Protein AF-A7T421-F1 (afdb_monomer_lite)

Secondary structure (DSSP, 8-state):
-----PPPPSSSS-PBP-EETTEE-STT-EETTEE--S--B---TT-EEE-SS-EEEEE---S-SS-TT--EEEEE-SS-EEEEESEEE-SPTT-EE-TT-EEEEEPP--------TT----------PPPTT-HHHHHHHHHT--GGG---EEEEEETTEEEEEE-

pLDDT: mean 77.4, std 20.81, range [38.31, 98.62]

Radius of gyration: 23.98 Å; chains: 1; bounding box: 44×30×74 Å

Sequence (167 aa):
MGTKKAFAKITANQNLRTCDSHGCGSFGASRGNRKHNGIDIITVPGEKIMSPISGTVTRYPYPYGNDLSYTGIEIVNSEYKIKMFYLKPIAPMGSTVFAGKYIATIRPVINEIEIPANNKLLFKNLPVELPSGEILGSIMELTSFDINKLSIEAFIDVAGSEYSIKG

InterPro domains:
  IPR008663 Leukocyte cell-derived chemotaxin 2 [PTHR11329] (3-110)
  IPR011055 Duplicated hybrid motif [G3DSA:2.70.70.10] (2-125)
  IPR011055 Duplicated hybrid motif [SSF51261] (25-65)

Organism: Nematostella vectensis (NCBI:txid45351)

Structure (mmCIF, N/CA/C/O backbone):
data_AF-A7T421-F1
#
_entry.id   AF-A7T421-F1
#
loop_
_atom_site.group_PDB
_atom_site.id
_atom_site.type_symbol
_atom_site.label_atom_id
_atom_site.label_alt_id
_atom_site.label_comp_id
_atom_site.label_asym_id
_atom_site.label_entity_id
_atom_site.label_seq_id
_atom_site.pdbx_PDB_ins_code
_atom_site.Cartn_x
_atom_site.Cartn_y
_atom_site.Cartn_z
_atom_site.occupancy
_atom_site.B_iso_or_equiv
_atom_site.auth_seq_id
_atom_site.auth_comp_id
_atom_site.auth_asym_id
_atom_site.auth_atom_id
_atom_site.pdbx_PDB_model_num
ATOM 1 N N . MET A 1 1 ? -17.672 -16.361 24.381 1.00 40.56 1 MET A N 1
ATOM 2 C CA . MET A 1 1 ? -16.875 -15.187 23.960 1.00 40.56 1 MET A CA 1
ATOM 3 C C . MET A 1 1 ? -16.314 -15.461 22.574 1.00 40.56 1 MET A C 1
ATOM 5 O O . MET A 1 1 ? -15.331 -16.175 22.457 1.00 40.56 1 MET A O 1
ATOM 9 N N . GLY A 1 2 ? -16.990 -15.007 21.518 1.00 41.44 2 GLY A N 1
ATOM 10 C CA . GLY A 1 2 ? -16.509 -15.217 20.151 1.00 41.44 2 GLY A CA 1
ATOM 11 C C . GLY A 1 2 ? -15.394 -14.227 19.831 1.00 41.44 2 GLY A C 1
ATOM 12 O O . GLY A 1 2 ? -15.615 -13.022 19.915 1.00 41.44 2 GLY A O 1
ATOM 13 N N . THR A 1 3 ? -14.216 -14.713 19.454 1.00 46.47 3 THR A N 1
ATOM 14 C CA . THR A 1 3 ? -13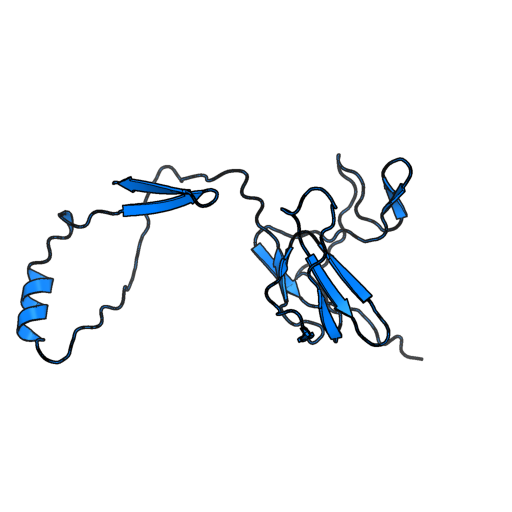.106 -13.906 18.927 1.00 46.47 3 THR A CA 1
ATOM 15 C C . THR A 1 3 ? -13.449 -13.388 17.524 1.00 46.47 3 THR A C 1
ATOM 17 O O . THR A 1 3 ? -12.863 -13.771 16.516 1.00 46.47 3 THR A O 1
ATOM 20 N N . LYS A 1 4 ? -14.450 -12.507 17.420 1.00 53.41 4 LYS A N 1
ATOM 21 C CA . LYS A 1 4 ? -14.783 -11.812 16.171 1.00 53.41 4 LYS A CA 1
ATOM 22 C C . LYS A 1 4 ? -13.841 -10.629 15.991 1.00 53.41 4 LYS A C 1
ATOM 24 O O . LYS A 1 4 ? -14.190 -9.519 16.374 1.00 53.41 4 LYS A O 1
ATOM 29 N N . LYS A 1 5 ? -12.676 -10.879 15.394 1.00 56.03 5 LYS A N 1
ATOM 30 C CA . LYS A 1 5 ? -11.969 -9.929 14.515 1.00 56.03 5 LYS A CA 1
ATOM 31 C C . LYS A 1 5 ? -10.785 -10.623 13.849 1.00 56.03 5 LYS A C 1
ATOM 33 O O . LYS A 1 5 ? -9.630 -10.418 14.199 1.00 56.03 5 LYS A O 1
ATOM 38 N N . ALA A 1 6 ? -11.091 -11.462 12.865 1.00 70.25 6 ALA A N 1
ATOM 39 C CA . ALA A 1 6 ? -10.121 -11.695 11.808 1.00 70.25 6 ALA A CA 1
ATOM 40 C C . ALA A 1 6 ? -10.045 -10.400 10.984 1.00 70.25 6 ALA A C 1
ATOM 42 O O . ALA A 1 6 ? -11.080 -9.890 10.548 1.00 70.25 6 ALA A O 1
ATOM 43 N N . PHE A 1 7 ? -8.845 -9.844 10.808 1.00 88.56 7 PHE A N 1
ATOM 44 C CA . PHE A 1 7 ? -8.617 -8.858 9.754 1.00 88.56 7 PHE A CA 1
ATOM 45 C C . PHE A 1 7 ? -9.008 -9.484 8.414 1.00 88.56 7 PHE A C 1
ATOM 47 O O . PHE A 1 7 ? -8.778 -10.678 8.195 1.00 88.56 7 PHE A O 1
ATOM 54 N N . ALA A 1 8 ? -9.599 -8.699 7.515 1.00 92.38 8 ALA A N 1
ATOM 55 C CA . ALA A 1 8 ? -9.797 -9.175 6.155 1.00 92.38 8 ALA A CA 1
ATOM 56 C C . ALA A 1 8 ? -8.436 -9.476 5.513 1.00 92.38 8 ALA A C 1
ATOM 58 O O . ALA A 1 8 ? -7.428 -8.833 5.825 1.00 92.38 8 ALA A O 1
ATOM 59 N N . LYS A 1 9 ? -8.414 -10.457 4.605 1.00 93.31 9 LYS A N 1
ATOM 60 C CA . LYS A 1 9 ? -7.226 -10.717 3.792 1.00 93.31 9 LYS A CA 1
ATOM 61 C C . LYS A 1 9 ? -6.873 -9.462 2.997 1.00 93.31 9 LYS A C 1
ATOM 63 O O . LYS A 1 9 ? -7.756 -8.801 2.461 1.00 93.31 9 LYS A O 1
ATOM 68 N N . ILE A 1 10 ? -5.583 -9.165 2.945 1.00 94.75 10 ILE A N 1
ATOM 69 C CA . ILE A 1 10 ? -4.983 -8.023 2.256 1.00 94.75 10 ILE A CA 1
ATOM 70 C C . ILE A 1 10 ? -4.625 -8.423 0.821 1.00 94.75 10 ILE A C 1
ATOM 72 O O . ILE A 1 10 ? -4.872 -7.653 -0.104 1.00 94.75 10 ILE A O 1
ATOM 76 N N . THR A 1 11 ? -4.096 -9.637 0.642 1.00 93.88 11 THR A N 1
ATOM 77 C CA . THR A 1 11 ? -3.789 -10.253 -0.661 1.00 93.88 11 THR A CA 1
ATOM 78 C C . THR A 1 11 ? -4.615 -11.522 -0.865 1.00 93.88 11 THR A C 1
ATOM 80 O O . THR A 1 11 ? -5.224 -12.036 0.078 1.00 93.88 11 THR A O 1
ATOM 83 N N . ALA A 1 12 ? -4.646 -12.063 -2.087 1.00 89.75 12 ALA A N 1
ATOM 84 C CA . ALA A 1 12 ? -5.403 -13.290 -2.362 1.00 89.75 12 ALA A CA 1
ATOM 85 C C . ALA A 1 12 ? -4.880 -14.485 -1.533 1.00 89.75 12 ALA A C 1
ATOM 87 O O . ALA A 1 12 ? -5.658 -15.232 -0.926 1.00 89.75 12 ALA A O 1
ATOM 88 N N . ASN A 1 13 ? -3.552 -14.612 -1.457 1.00 89.56 13 ASN A N 1
ATOM 89 C CA . ASN A 1 13 ? -2.878 -15.738 -0.811 1.00 89.56 13 ASN A CA 1
ATOM 90 C C . ASN A 1 13 ? -2.595 -15.507 0.681 1.00 89.56 13 ASN A C 1
ATOM 92 O O . ASN A 1 13 ? -2.613 -16.464 1.447 1.00 89.56 13 ASN A O 1
ATOM 96 N N . GLN A 1 14 ? -2.398 -14.255 1.115 1.00 93.00 14 GLN A N 1
ATOM 97 C CA . GLN A 1 14 ? -2.139 -13.880 2.514 1.00 93.00 14 GLN A CA 1
ATOM 98 C C . GLN A 1 14 ? -0.958 -14.645 3.157 1.00 93.00 14 GLN A C 1
ATOM 100 O O . GLN A 1 14 ? -1.009 -15.022 4.327 1.00 93.00 14 GLN A O 1
ATOM 105 N N . ASN A 1 15 ? 0.120 -14.868 2.402 1.00 93.19 15 ASN A N 1
ATOM 106 C CA . ASN A 1 15 ? 1.306 -15.570 2.897 1.00 93.19 15 ASN A CA 1
ATOM 107 C C . ASN A 1 15 ? 2.296 -14.597 3.542 1.00 93.19 15 ASN A C 1
ATOM 109 O O . ASN A 1 15 ? 2.618 -13.565 2.959 1.00 93.19 15 ASN A O 1
ATOM 113 N N . LEU A 1 16 ? 2.817 -14.940 4.719 1.00 93.25 16 LEU A N 1
ATOM 114 C CA . LEU A 1 16 ? 3.899 -14.185 5.350 1.00 93.25 16 LEU A CA 1
ATOM 115 C C . LEU A 1 16 ? 5.226 -14.454 4.641 1.00 93.25 16 LEU A C 1
ATOM 117 O O . LEU A 1 16 ? 5.539 -15.599 4.312 1.00 93.25 16 LEU A O 1
ATOM 121 N N . ARG A 1 17 ? 6.030 -13.409 4.450 1.00 95.12 17 ARG A N 1
ATOM 122 C CA . ARG A 1 17 ? 7.397 -13.557 3.950 1.00 95.12 17 ARG A CA 1
ATOM 123 C C . ARG A 1 17 ? 8.269 -14.206 5.024 1.00 95.12 17 ARG A C 1
ATOM 125 O O . ARG A 1 17 ? 8.269 -13.791 6.185 1.00 95.12 17 ARG A O 1
ATOM 132 N N . THR A 1 18 ? 9.034 -15.207 4.609 1.00 94.00 18 THR A N 1
ATOM 133 C CA . THR A 1 18 ? 10.038 -15.896 5.425 1.00 94.00 18 THR A CA 1
ATOM 134 C C . THR A 1 18 ? 11.327 -15.064 5.513 1.00 94.00 18 THR A C 1
ATOM 136 O O . THR A 1 18 ? 11.277 -13.834 5.490 1.00 94.00 18 THR A O 1
ATOM 139 N N . CYS A 1 19 ? 12.483 -15.704 5.683 1.00 93.31 19 CYS A N 1
ATOM 140 C CA . CYS A 1 19 ? 13.782 -15.041 5.631 1.00 93.31 19 CYS A CA 1
ATOM 141 C C . CYS A 1 19 ? 14.405 -15.167 4.238 1.00 93.31 19 CYS A C 1
ATOM 143 O O . CYS A 1 19 ? 14.314 -16.223 3.617 1.00 93.31 19 CYS A O 1
ATOM 145 N N . ASP A 1 20 ? 15.074 -14.109 3.796 1.00 90.88 20 ASP A N 1
ATOM 146 C CA . ASP A 1 20 ? 15.958 -14.091 2.632 1.00 90.88 20 ASP A CA 1
ATOM 147 C C . ASP A 1 20 ? 17.203 -13.235 2.932 1.00 90.88 20 ASP A C 1
ATOM 149 O O . ASP A 1 20 ? 17.446 -12.855 4.082 1.00 90.88 20 ASP A O 1
ATOM 153 N N . SER A 1 21 ? 18.012 -12.937 1.913 1.00 89.94 21 SER A N 1
ATOM 154 C CA . SER A 1 21 ? 19.259 -12.172 2.054 1.00 89.94 21 SER A CA 1
ATOM 155 C C . SER A 1 21 ? 19.071 -10.761 2.626 1.00 89.94 21 SER A C 1
ATOM 157 O O . SER A 1 21 ? 20.029 -10.179 3.127 1.00 89.94 21 SER A O 1
ATOM 159 N N . HIS A 1 22 ? 17.855 -10.209 2.591 1.00 86.19 22 HIS A N 1
ATOM 160 C CA . HIS A 1 22 ? 17.531 -8.885 3.127 1.00 86.19 22 HIS A CA 1
ATOM 161 C C . HIS A 1 22 ? 16.921 -8.948 4.539 1.00 86.19 22 HIS A C 1
ATOM 163 O O . HIS A 1 22 ? 16.550 -7.917 5.107 1.00 86.19 22 HIS A O 1
ATOM 169 N N . GLY A 1 23 ? 16.811 -10.147 5.120 1.00 91.12 23 GLY A N 1
ATOM 170 C CA . GLY A 1 23 ? 16.263 -10.393 6.450 1.00 91.12 23 GLY A CA 1
ATOM 171 C C . GLY A 1 23 ? 14.923 -11.128 6.425 1.00 91.12 23 GLY A C 1
ATOM 172 O O . GLY A 1 23 ? 14.536 -11.729 5.429 1.00 91.12 23 GLY A O 1
ATOM 173 N N . CYS A 1 24 ? 14.219 -11.107 7.561 1.00 93.25 24 CYS A N 1
ATOM 174 C CA . CYS A 1 24 ? 12.973 -11.856 7.754 1.00 93.25 24 CYS A CA 1
ATOM 175 C C . CYS A 1 24 ? 11.741 -10.953 7.825 1.00 93.25 24 CYS A C 1
ATOM 177 O O . CYS A 1 24 ? 11.805 -9.856 8.395 1.00 93.25 24 CYS A O 1
ATOM 179 N N . GLY A 1 25 ? 10.620 -11.454 7.302 1.00 92.50 25 GLY A N 1
ATOM 180 C CA . GLY A 1 25 ? 9.344 -10.743 7.230 1.00 92.50 25 GLY A CA 1
ATOM 181 C C . GLY A 1 25 ? 8.474 -10.777 8.488 1.00 92.50 25 GLY A C 1
ATOM 182 O O . GLY A 1 25 ? 7.493 -10.045 8.570 1.00 92.50 25 GLY A O 1
ATOM 183 N N . SER A 1 26 ? 8.806 -11.587 9.493 1.00 95.44 26 SER A N 1
ATOM 184 C CA . SER A 1 26 ? 8.004 -11.698 10.716 1.00 95.44 26 SER A CA 1
ATOM 185 C C . SER A 1 26 ? 8.136 -10.473 11.631 1.00 95.44 26 SER A C 1
ATOM 187 O O . SER A 1 26 ? 9.154 -9.771 11.633 1.00 95.44 26 SER A O 1
ATOM 189 N N . PHE A 1 27 ? 7.121 -10.253 12.468 1.00 95.94 27 PHE A N 1
ATOM 190 C CA . PHE A 1 27 ? 7.179 -9.267 13.545 1.00 95.94 27 PHE A CA 1
ATOM 191 C C . PHE A 1 27 ? 8.313 -9.599 14.520 1.00 95.94 27 PHE A C 1
ATOM 193 O O . PHE A 1 27 ? 8.562 -10.764 14.831 1.00 95.94 27 PHE A O 1
ATOM 200 N N . GLY A 1 28 ? 9.033 -8.575 14.981 1.00 95.25 28 GLY A N 1
ATOM 201 C CA . GLY A 1 28 ? 10.155 -8.735 15.907 1.00 95.25 28 GLY A CA 1
ATOM 202 C C . GLY A 1 28 ? 11.444 -9.279 15.277 1.00 95.25 28 GLY A C 1
ATOM 203 O O . GLY A 1 28 ? 12.438 -9.454 15.988 1.00 95.25 28 GLY A O 1
ATOM 204 N N . ALA A 1 29 ? 11.479 -9.508 13.958 1.00 95.00 29 ALA A N 1
ATOM 205 C CA . ALA A 1 29 ? 12.702 -9.886 13.254 1.00 95.00 29 ALA A CA 1
ATOM 206 C C . ALA A 1 29 ? 13.812 -8.830 13.428 1.00 95.00 29 ALA A C 1
ATOM 208 O O . ALA A 1 29 ? 13.542 -7.633 13.567 1.00 95.00 29 ALA A O 1
ATOM 209 N N . SER A 1 30 ? 15.075 -9.268 13.416 1.00 94.00 30 SER A N 1
ATOM 210 C CA . SER A 1 30 ? 16.231 -8.370 13.548 1.00 94.00 30 SER A CA 1
ATOM 211 C C . SER A 1 30 ? 16.346 -7.401 12.361 1.00 94.00 30 SER A C 1
ATOM 213 O O . SER A 1 30 ? 16.086 -7.771 11.212 1.00 94.00 30 SER A O 1
ATOM 215 N N . ARG A 1 31 ? 16.736 -6.154 12.647 1.00 91.62 31 ARG A N 1
ATOM 216 C CA . ARG A 1 31 ? 17.084 -5.089 11.688 1.00 91.62 31 ARG A CA 1
ATOM 217 C C . ARG A 1 31 ? 18.330 -4.346 12.193 1.00 91.62 31 ARG A C 1
ATOM 219 O O . ARG A 1 31 ? 18.311 -3.127 12.377 1.00 91.62 31 ARG A O 1
ATOM 226 N N . GLY A 1 32 ? 19.382 -5.104 12.512 1.00 90.44 32 GLY A N 1
ATOM 227 C CA . GLY A 1 32 ? 20.571 -4.594 13.200 1.00 90.44 32 GLY A CA 1
ATOM 228 C C . GLY A 1 32 ? 20.219 -4.156 14.622 1.00 90.44 32 GLY A C 1
ATOM 229 O O . GLY A 1 32 ? 19.732 -4.957 15.414 1.00 90.44 32 GLY A O 1
ATOM 230 N N . ASN A 1 33 ? 20.376 -2.865 14.916 1.00 93.12 33 ASN A N 1
ATOM 231 C CA . ASN A 1 33 ? 20.060 -2.288 16.231 1.00 93.12 33 ASN A CA 1
ATOM 232 C C . ASN A 1 33 ? 18.554 -2.058 16.469 1.00 93.12 33 ASN A C 1
ATOM 234 O O . ASN A 1 33 ? 18.164 -1.505 17.494 1.00 93.12 33 ASN A O 1
ATOM 238 N N . ARG A 1 34 ? 17.691 -2.424 15.514 1.00 93.44 34 ARG A N 1
ATOM 239 C CA . ARG A 1 34 ? 16.231 -2.255 15.587 1.00 93.44 34 ARG A CA 1
ATOM 240 C C . ARG A 1 34 ? 15.507 -3.584 15.381 1.00 93.44 34 ARG A C 1
ATOM 242 O O . ARG A 1 34 ? 16.097 -4.578 14.958 1.00 93.44 34 ARG A O 1
ATOM 249 N N . LYS A 1 35 ? 14.202 -3.585 15.654 1.00 95.44 35 LYS A N 1
ATOM 250 C CA . LYS A 1 35 ? 13.290 -4.703 15.380 1.00 95.44 35 LYS A CA 1
ATOM 251 C C . LYS A 1 35 ? 12.290 -4.339 14.287 1.00 95.44 35 LYS A C 1
ATOM 253 O O . LYS A 1 35 ? 11.969 -3.167 14.091 1.00 95.44 35 LYS A O 1
ATOM 258 N N . HIS A 1 36 ? 11.813 -5.349 13.569 1.00 94.00 36 HIS A N 1
ATOM 259 C CA . HIS A 1 36 ? 10.754 -5.195 12.582 1.00 94.00 36 HIS A CA 1
ATOM 260 C C . HIS A 1 36 ? 9.398 -4.989 13.280 1.00 94.00 36 HIS A C 1
ATOM 262 O O . HIS A 1 36 ? 8.869 -5.911 13.896 1.00 94.00 36 HIS A O 1
ATOM 268 N N . ASN A 1 37 ? 8.839 -3.779 13.187 1.00 94.38 37 ASN A N 1
ATOM 269 C CA . ASN A 1 37 ? 7.584 -3.387 13.850 1.00 94.38 37 ASN A CA 1
ATOM 270 C C . ASN A 1 37 ? 6.328 -3.691 13.009 1.00 94.38 37 ASN A C 1
ATOM 272 O O . ASN A 1 37 ? 5.302 -3.031 13.159 1.00 94.38 37 ASN A O 1
ATOM 276 N N . GLY A 1 38 ? 6.419 -4.655 12.097 1.00 94.06 38 GLY A N 1
ATOM 277 C CA . GLY A 1 38 ? 5.349 -5.033 11.185 1.00 94.06 38 GLY A CA 1
ATOM 278 C C . GLY A 1 38 ? 5.479 -6.486 10.748 1.00 94.06 38 GLY A C 1
ATOM 279 O O . GLY A 1 38 ? 6.278 -7.241 11.299 1.00 94.06 38 GLY A O 1
ATOM 280 N N . ILE A 1 39 ? 4.676 -6.863 9.761 1.00 95.12 39 ILE A N 1
ATOM 281 C CA . ILE A 1 39 ? 4.785 -8.136 9.053 1.00 95.12 39 ILE A CA 1
ATOM 282 C C . ILE A 1 39 ? 4.896 -7.855 7.558 1.00 95.12 39 ILE A C 1
ATOM 284 O O . ILE A 1 39 ? 4.217 -6.965 7.046 1.00 95.12 39 ILE A O 1
ATOM 288 N N . ASP A 1 40 ? 5.717 -8.635 6.868 1.00 94.81 40 ASP A N 1
ATOM 289 C CA . ASP A 1 40 ? 5.810 -8.607 5.413 1.00 94.81 40 ASP A CA 1
ATOM 290 C C . ASP A 1 40 ? 4.896 -9.697 4.846 1.00 94.81 40 ASP A C 1
ATOM 292 O O . ASP A 1 40 ? 4.978 -10.864 5.242 1.00 94.81 40 ASP A O 1
ATOM 296 N N . ILE A 1 41 ? 4.033 -9.322 3.905 1.00 94.38 41 ILE A N 1
ATOM 297 C CA . ILE A 1 41 ? 3.155 -10.245 3.180 1.00 94.38 41 ILE A CA 1
ATOM 298 C C . ILE A 1 41 ? 3.704 -10.401 1.764 1.00 94.38 41 ILE A C 1
ATOM 300 O O . ILE A 1 41 ? 4.018 -9.412 1.103 1.00 94.38 41 ILE A O 1
ATOM 304 N N . ILE A 1 42 ? 3.820 -11.645 1.304 1.00 93.00 42 ILE A N 1
ATOM 305 C CA . ILE A 1 42 ? 4.228 -11.968 -0.062 1.00 93.00 42 ILE A CA 1
ATOM 306 C C . ILE A 1 42 ? 3.158 -11.460 -1.025 1.00 93.00 42 ILE A C 1
ATOM 308 O O . ILE A 1 42 ? 1.963 -11.709 -0.844 1.00 93.00 42 ILE A O 1
ATOM 312 N N . THR A 1 43 ? 3.611 -10.765 -2.059 1.00 90.56 43 THR A N 1
ATOM 313 C CA . THR A 1 43 ? 2.764 -10.163 -3.080 1.00 90.56 43 THR A CA 1
ATOM 314 C C . THR A 1 43 ? 3.537 -10.032 -4.389 1.00 90.56 43 THR A C 1
ATOM 316 O O . THR A 1 43 ? 4.759 -10.201 -4.402 1.00 90.56 43 THR A O 1
ATOM 319 N N . VAL A 1 44 ? 2.837 -9.741 -5.483 1.00 88.00 44 VAL A N 1
ATOM 320 C CA . VAL A 1 44 ? 3.443 -9.527 -6.804 1.00 88.00 44 VAL A CA 1
ATOM 321 C C . VAL A 1 44 ? 3.224 -8.093 -7.303 1.00 88.00 44 VAL A C 1
ATOM 323 O O . VAL A 1 44 ? 2.230 -7.455 -6.940 1.00 88.00 44 VAL A O 1
ATOM 326 N N . PRO A 1 45 ? 4.127 -7.559 -8.147 1.00 84.50 45 PRO A N 1
ATOM 327 C CA . PRO A 1 45 ? 3.918 -6.295 -8.851 1.00 84.50 45 PRO A CA 1
ATOM 328 C C . PRO A 1 45 ? 2.518 -6.192 -9.471 1.00 84.50 45 PRO A C 1
ATOM 330 O O . PRO A 1 45 ? 2.074 -7.104 -10.163 1.00 84.50 45 PRO A O 1
ATOM 333 N N . GLY A 1 46 ? 1.814 -5.084 -9.226 1.00 84.88 46 GLY A N 1
ATOM 334 C CA . GLY A 1 46 ? 0.474 -4.865 -9.780 1.00 84.88 46 GLY A CA 1
ATOM 335 C C . GLY A 1 46 ? -0.671 -5.581 -9.045 1.00 84.88 46 GLY A C 1
ATOM 336 O O . GLY A 1 46 ? -1.828 -5.406 -9.427 1.00 84.88 46 GLY A O 1
ATOM 337 N N . GLU A 1 47 ? -0.403 -6.355 -7.986 1.00 89.50 47 GLU A N 1
ATOM 338 C CA . GLU A 1 47 ? -1.453 -7.055 -7.237 1.00 89.50 47 GLU A CA 1
ATOM 339 C C . GLU A 1 47 ? -2.419 -6.075 -6.552 1.00 89.50 47 GLU A C 1
ATOM 341 O O . GLU A 1 47 ? -2.026 -5.021 -6.038 1.00 89.50 47 GLU A O 1
ATOM 346 N N . LYS A 1 48 ? -3.709 -6.434 -6.529 1.00 93.81 48 LYS A N 1
ATOM 347 C CA . LYS A 1 48 ? -4.741 -5.669 -5.826 1.00 93.81 48 LYS A CA 1
ATOM 348 C C . LYS A 1 48 ? -4.630 -5.882 -4.320 1.00 93.81 48 LYS A C 1
ATOM 350 O O . LYS A 1 48 ? -4.674 -7.014 -3.851 1.00 93.81 48 LYS A O 1
ATOM 355 N N . ILE A 1 49 ? -4.593 -4.783 -3.577 1.00 96.25 49 ILE A N 1
ATOM 356 C CA . ILE A 1 49 ? -4.528 -4.768 -2.120 1.00 96.25 49 ILE A CA 1
ATOM 357 C C . ILE A 1 49 ? -5.872 -4.364 -1.529 1.00 96.25 49 ILE A C 1
ATOM 359 O O . IL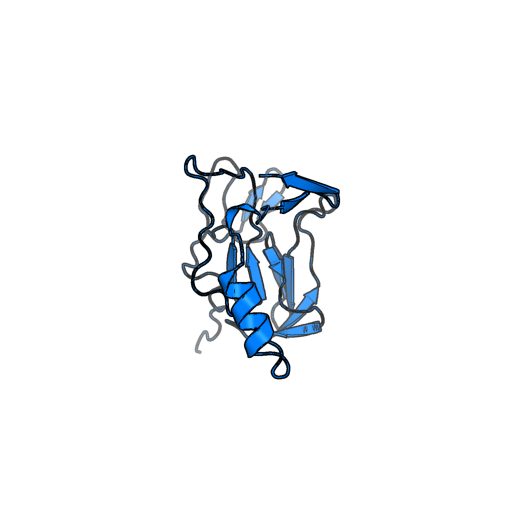E A 1 49 ? -6.454 -3.329 -1.878 1.00 96.25 49 ILE A O 1
ATOM 363 N N . MET A 1 50 ? -6.348 -5.203 -0.614 1.00 97.12 50 MET A N 1
ATOM 364 C CA . MET A 1 50 ? -7.616 -5.042 0.081 1.00 97.12 50 MET A CA 1
ATOM 365 C C . MET A 1 50 ? -7.416 -4.437 1.471 1.00 97.12 50 MET A C 1
ATOM 367 O O . MET A 1 50 ? -6.394 -4.643 2.124 1.00 97.12 50 MET A O 1
ATOM 371 N N . SER A 1 51 ? -8.418 -3.703 1.949 1.00 97.38 51 SER A N 1
ATOM 372 C CA . SER A 1 51 ? -8.396 -3.125 3.287 1.00 97.38 51 SER A CA 1
ATOM 373 C C . SER A 1 51 ? -8.547 -4.211 4.354 1.00 97.38 51 SER A C 1
ATOM 375 O O . SER A 1 51 ? -9.558 -4.914 4.343 1.00 97.38 51 SER A O 1
ATOM 377 N N . PRO A 1 52 ? -7.632 -4.333 5.330 1.00 97.06 52 PRO A N 1
ATOM 378 C CA . PRO A 1 52 ? -7.776 -5.309 6.412 1.00 97.06 52 PRO A CA 1
ATOM 379 C C . PRO A 1 52 ? -8.878 -4.938 7.415 1.00 97.06 52 PRO A C 1
ATOM 381 O O . PRO A 1 52 ? -9.391 -5.809 8.119 1.00 97.06 52 PRO A O 1
ATOM 384 N N . ILE A 1 53 ? -9.242 -3.653 7.489 1.00 96.94 53 ILE A N 1
ATOM 385 C CA . ILE A 1 53 ? -10.237 -3.102 8.419 1.00 96.94 53 ILE A CA 1
ATOM 386 C C . ILE A 1 53 ? -11.204 -2.158 7.707 1.00 96.94 53 ILE A C 1
ATOM 388 O O . ILE A 1 53 ? -10.887 -1.589 6.664 1.00 96.94 53 ILE A O 1
ATOM 392 N N . SER A 1 54 ? -12.372 -1.940 8.303 1.00 97.12 54 SER A N 1
ATOM 393 C CA . SER A 1 54 ? -13.203 -0.780 7.973 1.00 97.12 54 SER A CA 1
ATOM 394 C C . SER A 1 54 ? -12.687 0.445 8.727 1.00 97.12 54 SER A C 1
ATOM 396 O O . SER A 1 54 ? -12.354 0.325 9.907 1.00 97.12 54 SER A O 1
ATOM 398 N N . GLY A 1 55 ? -12.623 1.606 8.080 1.00 97.50 55 GLY A N 1
ATOM 399 C CA . GLY A 1 55 ? -12.106 2.835 8.682 1.00 97.50 55 GLY A CA 1
ATOM 400 C C . GLY A 1 55 ? -11.955 3.975 7.681 1.00 97.50 55 GLY A C 1
ATOM 401 O O . GLY A 1 55 ? -12.442 3.895 6.554 1.00 97.50 55 GLY A O 1
ATOM 402 N N . THR A 1 56 ? -11.260 5.027 8.096 1.00 98.62 56 THR A N 1
ATOM 403 C CA . THR A 1 56 ? -10.984 6.215 7.283 1.00 98.62 56 THR A CA 1
ATOM 404 C C . THR A 1 56 ? -9.541 6.203 6.807 1.00 98.62 56 THR A C 1
ATOM 406 O O . THR A 1 56 ? -8.632 5.937 7.595 1.00 98.62 56 THR A O 1
ATOM 409 N N . VAL A 1 57 ? -9.324 6.521 5.532 1.00 98.62 57 VAL A N 1
ATOM 410 C CA . VAL A 1 57 ? -7.987 6.759 4.981 1.00 98.62 57 VAL A CA 1
ATOM 411 C C . VAL A 1 57 ? -7.481 8.101 5.502 1.00 98.62 57 VAL A C 1
ATOM 413 O O . VAL A 1 57 ? -7.986 9.147 5.106 1.00 98.62 57 VAL A O 1
ATOM 416 N N . THR A 1 58 ? -6.499 8.099 6.398 1.00 98.56 58 THR A N 1
ATOM 417 C CA . THR A 1 58 ? -6.049 9.329 7.075 1.00 98.56 58 THR A CA 1
ATOM 418 C C . THR A 1 58 ? -4.892 10.018 6.369 1.00 98.56 58 THR A C 1
ATOM 420 O O . THR A 1 58 ? -4.788 11.238 6.454 1.00 98.56 58 THR A O 1
ATOM 423 N N . ARG A 1 59 ? -4.012 9.262 5.698 1.00 97.69 59 ARG A N 1
ATOM 424 C CA . ARG A 1 59 ? -2.853 9.795 4.959 1.00 97.69 59 ARG A CA 1
ATOM 425 C C . ARG A 1 59 ? -2.166 8.745 4.084 1.00 97.69 59 ARG A C 1
ATOM 427 O O . ARG A 1 59 ? -2.422 7.547 4.221 1.00 97.69 59 ARG A O 1
ATOM 434 N N . TYR A 1 60 ? -1.212 9.207 3.276 1.00 97.50 60 TYR A N 1
ATOM 435 C CA . TYR A 1 60 ? -0.263 8.381 2.524 1.00 97.50 60 TYR A CA 1
ATOM 436 C C . TYR A 1 60 ? 1.144 8.486 3.137 1.00 97.50 60 TYR A C 1
ATOM 438 O O . TYR A 1 60 ? 1.880 9.426 2.837 1.00 97.50 60 TYR A O 1
ATOM 446 N N . PRO A 1 61 ? 1.503 7.604 4.090 1.00 96.62 61 PRO A N 1
ATOM 447 C CA . PRO A 1 61 ? 2.785 7.682 4.780 1.00 96.62 61 PRO A CA 1
ATOM 448 C C . PRO A 1 61 ? 3.943 7.158 3.918 1.00 96.62 61 PRO A C 1
ATOM 450 O O . PRO A 1 61 ? 3.777 6.218 3.143 1.00 96.62 61 PRO A O 1
ATOM 453 N N . TYR A 1 62 ? 5.141 7.694 4.151 1.00 94.69 62 TYR A N 1
ATOM 454 C CA . TYR A 1 62 ? 6.391 7.224 3.549 1.00 94.69 62 TYR A CA 1
ATOM 455 C C . TYR A 1 62 ? 7.144 6.319 4.543 1.00 94.69 62 TYR A C 1
ATOM 457 O O . TYR A 1 62 ? 7.237 6.674 5.724 1.00 94.69 62 TYR A O 1
ATOM 465 N N . PRO A 1 63 ? 7.660 5.149 4.118 1.00 90.81 63 PRO A N 1
ATOM 466 C CA . PRO A 1 63 ? 8.445 4.268 4.981 1.00 90.81 63 PRO A CA 1
ATOM 467 C C . PRO A 1 63 ? 9.858 4.813 5.237 1.00 90.81 63 PRO A C 1
ATOM 469 O O . PRO A 1 63 ? 10.464 4.476 6.254 1.00 90.81 63 PRO A O 1
ATOM 472 N N . TYR A 1 64 ? 10.365 5.672 4.348 1.00 88.12 64 TYR A N 1
ATOM 473 C CA . TYR A 1 64 ? 11.685 6.288 4.433 1.00 88.12 64 TYR A CA 1
ATOM 474 C C . TYR A 1 64 ? 11.548 7.809 4.362 1.00 88.12 64 TYR A C 1
ATOM 476 O O . TYR A 1 64 ? 10.843 8.334 3.507 1.00 88.12 64 TYR A O 1
ATOM 484 N N . GLY A 1 65 ? 12.209 8.528 5.272 1.00 87.88 65 GLY A N 1
ATOM 485 C CA . GLY A 1 65 ? 12.121 9.994 5.324 1.00 87.88 65 GLY A CA 1
ATOM 486 C C . GLY A 1 65 ? 12.876 10.705 4.197 1.00 87.88 65 GLY A C 1
ATOM 487 O O . GLY A 1 65 ? 12.571 11.850 3.893 1.00 87.88 65 GLY A O 1
ATOM 488 N N . ASN A 1 66 ? 13.852 10.031 3.588 1.00 88.50 66 ASN A N 1
ATOM 489 C CA . ASN A 1 66 ? 14.724 10.559 2.537 1.00 88.50 66 ASN A CA 1
ATOM 490 C C . ASN A 1 66 ? 14.430 9.982 1.144 1.00 88.50 66 ASN A C 1
ATOM 492 O O . ASN A 1 66 ? 15.106 10.354 0.191 1.00 88.50 66 ASN A O 1
ATOM 496 N N . ASP A 1 67 ? 13.461 9.073 1.021 1.00 84.31 67 ASP A N 1
ATOM 497 C CA . ASP A 1 67 ? 13.086 8.469 -0.255 1.00 84.31 67 ASP A CA 1
ATOM 498 C C . ASP A 1 67 ? 11.564 8.457 -0.403 1.00 84.31 67 ASP A C 1
ATOM 500 O O . ASP A 1 67 ? 10.853 7.624 0.167 1.00 84.31 67 ASP A O 1
ATOM 504 N N . LEU A 1 68 ? 11.075 9.417 -1.190 1.00 86.81 68 LEU A N 1
ATOM 505 C CA . LEU A 1 68 ? 9.653 9.603 -1.470 1.00 86.81 68 LEU A CA 1
ATOM 506 C C . LEU A 1 68 ? 9.141 8.688 -2.587 1.00 86.81 68 LEU A C 1
ATOM 508 O O . LEU A 1 68 ? 7.948 8.695 -2.888 1.00 86.81 68 LEU A O 1
ATOM 512 N N . SER A 1 69 ? 10.011 7.873 -3.187 1.00 82.62 69 SER A N 1
ATOM 513 C CA . SER A 1 69 ? 9.610 6.915 -4.215 1.00 82.62 69 SER A CA 1
ATOM 514 C C . SER A 1 69 ? 8.658 5.866 -3.634 1.00 82.62 69 SER A C 1
ATOM 516 O O . SER A 1 69 ? 7.746 5.396 -4.313 1.00 82.62 69 SER A O 1
ATOM 518 N N . TYR A 1 70 ? 8.836 5.499 -2.364 1.00 86.62 70 TYR A N 1
ATOM 519 C CA . TYR A 1 70 ? 7.994 4.520 -1.685 1.00 86.62 70 TYR A CA 1
ATOM 520 C C . TYR A 1 70 ? 6.921 5.202 -0.854 1.00 86.62 70 TYR A C 1
ATOM 522 O O . TYR A 1 70 ? 7.224 5.993 0.026 1.00 86.62 70 TYR A O 1
ATOM 530 N N . THR A 1 71 ? 5.664 4.832 -1.060 1.00 93.62 71 THR A N 1
ATOM 531 C CA . THR A 1 71 ? 4.547 5.351 -0.267 1.00 93.62 71 THR A CA 1
ATOM 532 C C . THR A 1 71 ? 3.683 4.214 0.272 1.00 93.62 71 THR A C 1
ATOM 534 O O . THR A 1 71 ? 4.012 3.028 0.143 1.00 93.62 71 THR A O 1
ATOM 537 N N . GLY A 1 72 ? 2.599 4.580 0.939 1.00 95.62 72 GLY A N 1
ATOM 538 C CA . GLY A 1 72 ? 1.694 3.674 1.607 1.00 95.62 72 GLY A CA 1
ATOM 539 C C . GLY A 1 72 ? 0.312 4.274 1.798 1.00 95.62 72 GLY A C 1
ATOM 540 O O . GLY A 1 72 ? 0.012 5.373 1.340 1.00 95.62 72 GLY A O 1
ATOM 541 N N . ILE A 1 73 ? -0.526 3.558 2.535 1.00 98.19 73 ILE A N 1
ATOM 542 C CA . ILE A 1 73 ? -1.848 4.016 2.954 1.00 98.19 73 ILE A CA 1
ATOM 543 C C . ILE A 1 73 ? -2.024 3.770 4.453 1.00 98.19 73 ILE A C 1
ATOM 545 O O . ILE A 1 73 ? -1.663 2.705 4.961 1.00 98.19 73 ILE A O 1
ATOM 549 N N . GLU A 1 74 ? -2.541 4.770 5.169 1.00 98.56 74 GLU A N 1
ATOM 550 C CA . GLU A 1 74 ? -2.929 4.653 6.576 1.00 98.56 74 GLU A CA 1
ATOM 551 C C . GLU A 1 74 ? -4.453 4.612 6.695 1.00 98.56 74 GLU A C 1
ATOM 553 O O . GLU A 1 74 ? -5.141 5.479 6.155 1.00 98.56 74 GLU A O 1
ATOM 558 N N . ILE A 1 75 ? -4.969 3.610 7.410 1.00 98.44 75 ILE A N 1
ATOM 559 C CA . ILE A 1 75 ? -6.397 3.443 7.689 1.00 98.44 75 ILE A CA 1
ATOM 560 C C . ILE A 1 75 ? -6.595 3.379 9.195 1.00 98.44 75 ILE A C 1
ATOM 562 O O . ILE A 1 75 ? -5.911 2.624 9.895 1.00 98.44 75 ILE A O 1
ATOM 566 N N . VAL A 1 76 ? -7.538 4.179 9.687 1.00 98.25 76 VAL A N 1
ATOM 567 C CA . VAL A 1 76 ? -7.820 4.324 11.115 1.00 98.25 76 VAL A CA 1
ATOM 568 C C . VAL A 1 76 ? -9.301 4.112 11.394 1.00 98.25 76 VAL A C 1
ATOM 570 O O . VAL A 1 76 ? -10.160 4.617 10.675 1.00 98.25 76 VAL A O 1
ATOM 573 N N . ASN A 1 77 ? -9.600 3.385 12.463 1.00 97.00 77 ASN A N 1
ATOM 574 C CA . ASN A 1 77 ? -10.914 3.371 13.097 1.00 97.00 77 ASN A CA 1
ATOM 575 C C . ASN A 1 77 ? -10.758 3.554 14.618 1.00 97.00 77 ASN A C 1
ATOM 577 O O . ASN A 1 77 ? -9.681 3.913 15.091 1.00 97.00 77 ASN A O 1
ATOM 581 N N . SER A 1 78 ? -11.825 3.334 15.386 1.00 95.56 78 SER A N 1
ATOM 582 C CA . SER A 1 78 ? -11.821 3.506 16.845 1.00 95.56 78 SER A CA 1
ATOM 583 C C . SER A 1 78 ? -10.886 2.552 17.599 1.00 95.56 78 SER A C 1
ATOM 585 O O . SER A 1 78 ? -10.604 2.791 18.767 1.00 95.56 78 SER A O 1
ATOM 587 N N . GLU A 1 79 ? -10.418 1.476 16.965 1.00 95.06 79 GLU A N 1
ATOM 588 C CA . GLU A 1 79 ? -9.620 0.425 17.609 1.00 95.06 79 GLU A CA 1
ATOM 589 C C . GLU A 1 79 ? -8.223 0.264 17.007 1.00 95.06 79 GLU A C 1
ATOM 591 O O . GLU A 1 79 ? -7.270 -0.044 17.719 1.00 95.06 79 GLU A O 1
ATOM 596 N N . TYR A 1 80 ? -8.086 0.461 15.696 1.00 95.94 80 TYR A N 1
ATOM 597 C CA . TYR A 1 80 ? -6.874 0.145 14.954 1.00 95.94 80 TYR A CA 1
ATOM 598 C C . TYR A 1 80 ? -6.389 1.323 14.119 1.00 95.94 80 TYR A C 1
ATOM 600 O O . TYR A 1 80 ? -7.166 2.079 13.535 1.00 95.94 80 TYR A O 1
ATOM 608 N N . LYS A 1 81 ? -5.062 1.404 14.003 1.00 97.12 81 LYS A N 1
ATOM 609 C CA . LYS A 1 81 ? -4.333 2.254 13.062 1.00 97.12 81 LYS A CA 1
ATOM 610 C C . LYS A 1 81 ? -3.364 1.374 12.290 1.00 97.12 81 LYS A C 1
ATOM 612 O O . LYS A 1 81 ? -2.386 0.893 12.858 1.00 97.12 81 LYS A O 1
ATOM 617 N N . ILE A 1 82 ? -3.645 1.156 11.011 1.00 96.88 82 ILE A N 1
ATOM 618 C CA . ILE A 1 82 ? -2.851 0.282 10.144 1.00 96.88 82 ILE A CA 1
ATOM 619 C C . ILE A 1 82 ? -2.177 1.126 9.074 1.00 96.88 82 ILE A C 1
ATOM 621 O O . ILE A 1 82 ? -2.824 1.950 8.434 1.00 96.88 82 ILE A O 1
ATOM 625 N N . LYS A 1 83 ? -0.880 0.888 8.870 1.00 97.38 83 LYS A N 1
ATOM 626 C CA . LYS A 1 83 ? -0.115 1.401 7.732 1.00 97.38 83 LYS A CA 1
ATOM 627 C C . LYS A 1 83 ? 0.287 0.231 6.850 1.00 97.38 83 LYS A C 1
ATOM 629 O O . LYS A 1 83 ? 0.792 -0.765 7.360 1.00 97.38 83 LYS A O 1
ATOM 634 N N . MET A 1 84 ? 0.096 0.373 5.547 1.00 97.00 84 MET A N 1
ATOM 635 C CA . MET A 1 84 ? 0.590 -0.568 4.541 1.00 97.00 84 MET A CA 1
ATOM 636 C C . MET A 1 84 ? 1.486 0.198 3.574 1.00 97.00 84 MET A C 1
ATOM 638 O O . MET A 1 84 ? 1.068 1.236 3.066 1.00 97.00 84 MET A O 1
ATOM 642 N N . PHE A 1 85 ? 2.709 -0.282 3.359 1.00 95.62 85 PHE A N 1
ATOM 643 C CA . PHE A 1 85 ? 3.742 0.383 2.558 1.00 95.62 85 PHE A CA 1
ATOM 644 C C . PHE A 1 85 ? 4.004 -0.352 1.239 1.00 95.62 85 PHE A C 1
ATOM 646 O O . PHE A 1 85 ? 3.517 -1.461 1.034 1.00 95.62 85 PHE A O 1
ATOM 653 N N . TYR A 1 86 ? 4.801 0.274 0.369 1.00 93.06 86 TYR A N 1
ATOM 654 C CA . TYR A 1 86 ? 5.251 -0.266 -0.923 1.00 93.06 86 TYR A CA 1
ATOM 655 C C . TYR A 1 86 ? 4.111 -0.477 -1.931 1.00 93.06 86 TYR A C 1
ATOM 657 O O . TYR A 1 86 ? 4.146 -1.354 -2.793 1.00 93.06 86 TYR A O 1
ATOM 665 N N . LEU A 1 87 ? 3.095 0.377 -1.837 1.00 93.62 87 LEU A N 1
ATOM 666 C CA . LEU A 1 87 ? 1.898 0.336 -2.666 1.00 93.62 87 LEU A CA 1
ATOM 667 C C . LEU A 1 87 ? 1.578 1.715 -3.243 1.00 93.62 87 LEU A C 1
ATOM 669 O O . LEU A 1 87 ? 2.051 2.736 -2.748 1.00 93.62 87 LEU A O 1
ATOM 673 N N . LYS A 1 88 ? 0.763 1.734 -4.296 1.00 92.50 88 LYS A N 1
ATOM 674 C CA . LYS A 1 88 ? 0.138 2.924 -4.868 1.00 92.50 88 LYS A CA 1
ATOM 675 C C . LYS A 1 88 ? -1.308 3.002 -4.361 1.00 92.50 88 LYS A C 1
ATOM 677 O O . LYS A 1 88 ? -2.125 2.171 -4.771 1.00 92.50 88 LYS A O 1
ATOM 682 N N . PRO A 1 89 ? -1.643 3.949 -3.468 1.00 93.94 89 PRO A N 1
ATOM 683 C CA . PRO A 1 89 ? -3.011 4.136 -3.002 1.00 93.94 89 PRO A CA 1
ATOM 684 C C . PRO A 1 89 ? -3.943 4.483 -4.163 1.00 93.94 89 PRO A C 1
ATOM 686 O O . PRO A 1 89 ? -3.593 5.284 -5.027 1.00 93.94 89 PRO A O 1
ATOM 689 N N . ILE A 1 90 ? -5.141 3.903 -4.156 1.00 93.88 90 ILE A N 1
ATOM 690 C CA . ILE A 1 90 ? -6.244 4.311 -5.040 1.00 93.88 90 ILE A CA 1
ATOM 691 C C . ILE A 1 90 ? -7.416 4.897 -4.250 1.00 93.88 90 ILE A C 1
ATOM 693 O O . ILE A 1 90 ? -8.222 5.641 -4.799 1.00 93.88 90 ILE A O 1
ATOM 697 N N . ALA A 1 91 ? -7.528 4.562 -2.961 1.00 93.88 91 ALA A N 1
ATOM 698 C CA . ALA A 1 91 ? -8.547 5.124 -2.090 1.00 93.88 91 ALA A CA 1
ATOM 699 C C . ALA A 1 91 ? -8.163 6.565 -1.698 1.00 93.88 91 ALA A C 1
ATOM 701 O O . ALA A 1 91 ? -7.067 6.761 -1.155 1.00 93.88 91 ALA A O 1
ATOM 702 N N . PRO A 1 92 ? -9.033 7.568 -1.932 1.00 95.50 92 PRO A N 1
ATOM 703 C CA . PRO A 1 92 ? -8.748 8.959 -1.589 1.00 95.50 92 PRO A CA 1
ATOM 704 C C . PRO A 1 92 ? -8.551 9.165 -0.085 1.00 95.50 92 PRO A C 1
ATOM 706 O O . PRO A 1 92 ? -9.250 8.566 0.736 1.00 95.50 92 PRO A O 1
ATOM 709 N N . MET A 1 93 ? -7.634 10.054 0.283 1.00 96.81 93 MET A N 1
ATOM 710 C CA . MET A 1 93 ? -7.494 10.535 1.655 1.00 96.81 93 MET A CA 1
ATOM 711 C C . MET A 1 93 ? -8.798 11.203 2.121 1.00 96.81 93 MET A C 1
ATOM 713 O O . MET A 1 93 ? -9.471 11.877 1.347 1.00 96.81 93 MET A O 1
ATOM 717 N N . GLY A 1 94 ? -9.181 10.968 3.374 1.00 97.25 94 GLY A N 1
ATOM 718 C CA . GLY A 1 94 ? -10.461 11.383 3.951 1.00 97.25 94 GLY A CA 1
ATOM 719 C C . GLY A 1 94 ? -11.628 10.432 3.660 1.00 97.25 94 GLY A C 1
ATOM 720 O O . GLY A 1 94 ? -12.663 10.535 4.313 1.00 97.25 94 GLY A O 1
ATOM 721 N N . SER A 1 95 ? -11.483 9.479 2.732 1.00 97.06 95 SER A N 1
ATOM 722 C CA . SER A 1 95 ? -12.567 8.548 2.396 1.00 97.06 95 SER A CA 1
ATOM 723 C C . SER A 1 95 ? -12.722 7.411 3.410 1.00 97.06 95 SER A C 1
ATOM 725 O O . SER A 1 95 ? -11.754 6.953 4.025 1.00 97.06 95 SER A O 1
ATOM 727 N N . THR A 1 96 ? -13.953 6.913 3.545 1.00 97.75 96 THR A N 1
ATOM 728 C CA . THR A 1 96 ? -14.256 5.688 4.294 1.00 97.75 96 THR A CA 1
ATOM 729 C C . THR A 1 96 ? -14.112 4.452 3.402 1.00 97.75 96 THR A C 1
ATOM 731 O O . THR A 1 96 ? -14.554 4.409 2.247 1.00 97.75 96 THR A O 1
ATOM 734 N N . VAL A 1 97 ? -13.506 3.408 3.959 1.00 96.56 97 VAL A N 1
ATOM 735 C CA . VAL A 1 97 ? -13.332 2.099 3.329 1.00 96.56 97 VAL A CA 1
ATOM 736 C C . VAL A 1 97 ? -13.856 1.000 4.242 1.00 96.56 97 VAL A C 1
ATOM 738 O O . VAL A 1 97 ? -13.852 1.134 5.465 1.00 96.56 97 VAL A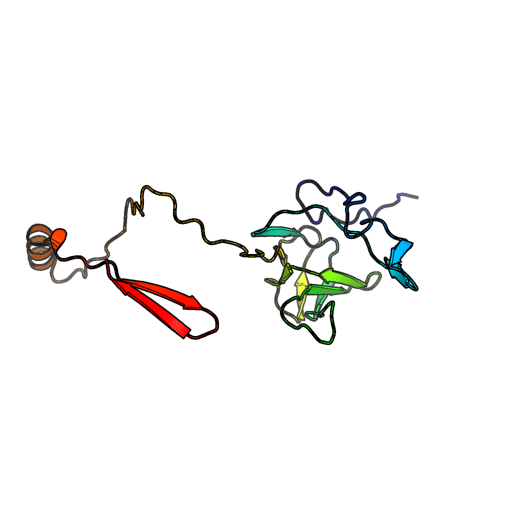 O 1
ATOM 741 N N . PHE A 1 98 ? -14.307 -0.097 3.641 1.00 95.94 98 PHE A N 1
ATOM 742 C CA . PHE A 1 98 ? -14.759 -1.286 4.360 1.00 95.94 98 PHE A CA 1
ATOM 743 C C . PHE A 1 98 ? -13.689 -2.375 4.294 1.00 95.94 98 PHE A C 1
ATOM 745 O O . PHE A 1 98 ? -12.934 -2.438 3.322 1.00 95.94 98 PHE A O 1
ATOM 752 N N . ALA A 1 99 ? -13.631 -3.244 5.301 1.00 95.88 99 ALA A N 1
ATOM 753 C CA . ALA A 1 99 ? -12.772 -4.424 5.259 1.00 95.88 99 ALA A CA 1
ATOM 754 C C . ALA A 1 99 ? -13.054 -5.247 3.981 1.00 95.88 99 ALA A C 1
ATOM 756 O O . ALA A 1 99 ? -14.209 -5.448 3.611 1.00 95.88 99 ALA A O 1
ATOM 757 N N . GLY A 1 100 ? -12.003 -5.680 3.284 1.00 95.06 100 GLY A N 1
ATOM 758 C CA . GLY A 1 100 ? -12.084 -6.363 1.989 1.00 95.06 100 GLY A CA 1
ATOM 759 C C . GLY A 1 100 ? -12.228 -5.440 0.771 1.00 95.06 100 GLY A C 1
ATOM 760 O O . GLY A 1 100 ? -12.175 -5.924 -0.356 1.00 95.06 100 GLY A O 1
ATOM 761 N N . LYS A 1 101 ? -12.378 -4.119 0.950 1.00 95.44 101 LYS A N 1
ATOM 762 C CA . LYS A 1 101 ? -12.429 -3.167 -0.171 1.00 95.44 101 LYS A CA 1
ATOM 763 C C . LYS A 1 101 ? -11.059 -3.040 -0.830 1.00 95.44 101 LYS A C 1
ATOM 765 O O . LYS A 1 101 ? -10.061 -2.880 -0.138 1.00 95.44 101 LYS A O 1
ATOM 770 N N . TYR A 1 102 ? -11.029 -3.019 -2.157 1.00 96.19 102 TYR A N 1
ATOM 771 C CA . TYR A 1 102 ? -9.839 -2.682 -2.936 1.00 96.19 102 TYR A CA 1
ATOM 772 C C . TYR A 1 102 ? -9.430 -1.219 -2.698 1.00 96.19 102 TYR A C 1
ATOM 774 O O . TYR A 1 102 ? -10.236 -0.310 -2.901 1.00 96.19 102 TYR A O 1
ATOM 782 N N . ILE A 1 103 ? -8.198 -0.993 -2.232 1.00 96.69 103 ILE A N 1
ATOM 783 C CA . ILE A 1 103 ? -7.731 0.324 -1.748 1.00 96.69 103 ILE A CA 1
ATOM 784 C C . ILE A 1 103 ? -6.376 0.761 -2.298 1.00 96.69 103 ILE A C 1
ATOM 786 O O . ILE A 1 103 ? -6.049 1.949 -2.227 1.00 96.69 103 ILE A O 1
ATOM 790 N N . ALA A 1 104 ? -5.590 -0.164 -2.841 1.00 94.06 104 ALA A N 1
ATOM 791 C CA . ALA A 1 104 ? -4.278 0.129 -3.394 1.00 94.06 104 ALA A CA 1
ATOM 792 C C . ALA A 1 104 ? -3.821 -0.970 -4.349 1.00 94.06 104 ALA A C 1
ATOM 794 O O . ALA A 1 104 ? -4.295 -2.098 -4.269 1.00 94.06 104 ALA A O 1
ATOM 795 N N . THR A 1 105 ? -2.851 -0.663 -5.195 1.00 92.38 105 THR A N 1
ATOM 796 C CA . THR A 1 105 ? -2.142 -1.646 -6.021 1.00 92.38 105 THR A CA 1
ATOM 797 C C . THR A 1 105 ? -0.702 -1.748 -5.540 1.00 92.38 105 THR A C 1
ATOM 799 O O . THR A 1 105 ? -0.113 -0.722 -5.202 1.00 92.38 105 THR A O 1
ATOM 802 N N . ILE A 1 106 ? -0.099 -2.936 -5.522 1.00 90.25 106 ILE A N 1
ATOM 803 C CA . ILE A 1 106 ? 1.343 -3.041 -5.273 1.00 90.25 106 ILE A CA 1
ATOM 804 C C . ILE A 1 106 ? 2.105 -2.274 -6.336 1.00 90.25 106 ILE A C 1
ATOM 806 O O . ILE A 1 106 ? 1.831 -2.404 -7.533 1.00 90.25 106 ILE A O 1
ATOM 810 N N . ARG A 1 107 ? 3.067 -1.465 -5.885 1.00 76.88 107 ARG A N 1
ATOM 811 C CA . ARG A 1 107 ? 3.896 -0.689 -6.796 1.00 76.88 107 ARG A CA 1
ATOM 812 C C . ARG A 1 107 ? 4.681 -1.666 -7.678 1.00 76.88 107 ARG A C 1
ATOM 814 O O . ARG A 1 107 ? 5.420 -2.486 -7.135 1.00 76.88 107 ARG A O 1
ATOM 821 N N . PRO A 1 108 ? 4.555 -1.594 -9.012 1.00 63.22 108 PRO A N 1
ATOM 822 C CA . PRO A 1 108 ? 5.466 -2.324 -9.866 1.00 63.22 108 PRO A CA 1
ATOM 823 C C . PRO A 1 108 ? 6.861 -1.728 -9.700 1.00 63.22 108 PRO A C 1
ATOM 825 O O . PRO A 1 108 ? 7.050 -0.517 -9.828 1.00 63.22 108 PRO A O 1
ATOM 828 N N . VAL A 1 109 ? 7.832 -2.575 -9.378 1.00 53.31 109 VAL A N 1
ATOM 829 C CA . VAL A 1 109 ? 9.241 -2.216 -9.505 1.00 53.31 109 VAL A CA 1
ATOM 830 C C . VAL A 1 109 ? 9.609 -2.564 -10.943 1.00 53.31 109 VAL A C 1
ATOM 832 O O . VAL A 1 109 ? 9.803 -3.732 -11.270 1.00 53.31 109 VAL A O 1
ATOM 835 N N . ILE A 1 110 ? 9.572 -1.569 -11.829 1.00 49.09 110 ILE A N 1
ATOM 836 C CA . ILE A 1 110 ? 9.981 -1.747 -13.225 1.00 49.09 110 ILE A CA 1
ATOM 837 C C . ILE A 1 110 ? 11.509 -1.736 -13.223 1.00 49.09 110 ILE A C 1
ATOM 839 O O . ILE A 1 110 ? 12.114 -0.669 -13.227 1.00 49.09 110 ILE A O 1
ATOM 843 N N . ASN A 1 111 ? 12.120 -2.916 -13.123 1.00 38.31 111 ASN A N 1
ATOM 844 C CA . ASN A 1 111 ? 13.576 -3.053 -13.213 1.00 38.31 111 ASN A CA 1
ATOM 845 C C . ASN A 1 111 ? 14.037 -3.223 -14.666 1.00 38.31 111 ASN A C 1
ATOM 847 O O . ASN A 1 111 ? 15.122 -2.770 -15.006 1.00 38.31 111 ASN A O 1
ATOM 851 N N . GLU A 1 112 ? 13.201 -3.810 -15.525 1.00 38.38 112 GLU A N 1
ATOM 852 C CA . GLU A 1 112 ? 13.482 -4.032 -16.944 1.00 38.38 112 GLU A CA 1
ATOM 853 C C . GLU A 1 112 ? 12.191 -3.867 -17.757 1.00 38.38 112 GLU A C 1
ATOM 855 O O . GLU A 1 112 ? 11.115 -4.307 -17.343 1.00 38.38 112 GLU A O 1
ATOM 860 N N . ILE A 1 113 ? 12.298 -3.214 -18.915 1.00 45.97 113 ILE A N 1
ATOM 861 C CA . ILE A 1 113 ? 11.303 -3.291 -19.986 1.00 45.97 113 ILE A CA 1
ATOM 862 C C . ILE A 1 113 ? 11.868 -4.303 -20.980 1.00 45.97 113 ILE A C 1
ATOM 864 O O . ILE A 1 113 ? 12.772 -3.975 -21.744 1.00 45.97 113 ILE A O 1
ATOM 868 N N . GLU A 1 114 ? 11.371 -5.538 -20.956 1.00 39.66 114 GLU A N 1
ATOM 869 C CA . GLU A 1 114 ? 11.706 -6.517 -21.987 1.00 39.66 114 GLU A CA 1
ATOM 870 C C . GLU A 1 114 ? 10.713 -6.357 -23.138 1.00 39.66 114 GLU A C 1
ATOM 872 O O . GLU A 1 114 ? 9.514 -6.609 -22.999 1.00 39.66 114 GLU A O 1
ATOM 877 N N . ILE A 1 115 ? 11.212 -5.880 -24.275 1.00 49.56 115 ILE A N 1
ATOM 878 C CA . ILE A 1 115 ? 10.469 -5.880 -25.528 1.00 49.56 115 ILE A CA 1
ATOM 879 C C . ILE A 1 115 ? 10.684 -7.270 -26.155 1.00 49.56 115 ILE A C 1
ATOM 881 O O . ILE A 1 115 ? 11.810 -7.570 -26.561 1.00 49.56 115 ILE A O 1
ATOM 885 N N . PRO A 1 116 ? 9.659 -8.144 -26.231 1.00 44.19 116 PRO A N 1
ATOM 886 C CA . PRO A 1 116 ? 9.829 -9.468 -26.813 1.00 44.19 116 PRO A CA 1
ATOM 887 C C . PRO A 1 116 ? 10.246 -9.337 -28.279 1.00 44.19 116 PRO A C 1
ATOM 889 O O . PRO A 1 116 ? 9.695 -8.505 -29.000 1.00 44.19 116 PRO A O 1
ATOM 892 N N . ALA A 1 117 ? 11.143 -10.212 -28.743 1.00 45.22 117 ALA A N 1
ATOM 893 C CA . ALA A 1 117 ? 11.776 -10.182 -30.072 1.00 45.22 117 ALA A CA 1
ATOM 894 C C . ALA A 1 117 ? 10.816 -10.157 -31.290 1.00 45.22 117 ALA A C 1
ATOM 896 O O . ALA A 1 117 ? 11.264 -10.067 -32.430 1.00 45.22 117 ALA A O 1
ATOM 897 N N . ASN A 1 118 ? 9.499 -10.208 -31.067 1.00 49.16 118 ASN A N 1
ATOM 898 C CA . ASN A 1 118 ? 8.476 -10.330 -32.096 1.00 49.16 118 ASN A CA 1
ATOM 899 C C . ASN A 1 118 ? 7.567 -9.089 -32.243 1.00 49.16 118 ASN A C 1
ATOM 901 O O . ASN A 1 118 ? 6.602 -9.190 -32.996 1.00 49.16 118 ASN A O 1
ATOM 905 N N . ASN A 1 119 ? 7.823 -7.969 -31.541 1.00 49.16 119 ASN A N 1
ATOM 906 C CA . ASN A 1 119 ? 7.261 -6.613 -31.764 1.00 49.16 119 ASN A CA 1
ATOM 907 C C . ASN A 1 119 ? 5.898 -6.514 -32.481 1.00 49.16 119 ASN A C 1
ATOM 909 O O . ASN A 1 119 ? 5.768 -5.838 -33.500 1.00 49.16 119 ASN A O 1
ATOM 913 N N . LYS A 1 120 ? 4.850 -7.162 -31.961 1.00 50.38 120 LYS A N 1
ATOM 914 C CA . LYS A 1 120 ? 3.491 -7.016 -32.502 1.00 50.38 120 LYS A CA 1
ATOM 915 C C . LYS A 1 120 ? 2.520 -6.611 -31.405 1.00 50.38 120 LYS A C 1
ATOM 917 O O . LYS A 1 120 ? 2.017 -7.451 -30.663 1.00 50.38 120 LYS A O 1
ATOM 922 N N . LEU A 1 121 ? 2.232 -5.313 -31.343 1.00 47.38 121 LEU A N 1
ATOM 923 C CA . LEU A 1 121 ? 1.020 -4.794 -30.715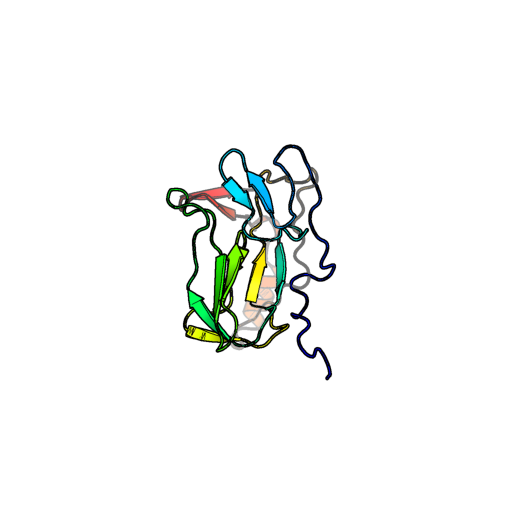 1.00 47.38 121 LEU A CA 1
ATOM 924 C C . LEU A 1 121 ? -0.152 -5.069 -31.657 1.00 47.38 121 LEU A C 1
ATOM 926 O O . LEU A 1 121 ? -0.181 -4.591 -32.788 1.00 47.38 121 LEU A O 1
ATOM 930 N N . LEU A 1 122 ? -1.098 -5.886 -31.201 1.00 43.97 122 LEU A N 1
ATOM 931 C CA . LEU A 1 122 ? -2.235 -6.311 -32.003 1.00 43.97 122 LEU A CA 1
ATOM 932 C C . LEU A 1 122 ? -3.514 -5.673 -31.449 1.00 43.97 122 LEU A C 1
ATOM 934 O O . LEU A 1 122 ? -4.056 -6.130 -30.444 1.00 43.97 122 LEU A O 1
ATOM 938 N N . PHE A 1 123 ? -4.006 -4.627 -32.107 1.00 45.25 123 PHE A N 1
ATOM 939 C CA . PHE A 1 123 ? -5.305 -4.033 -31.791 1.00 45.25 123 PHE A CA 1
ATOM 940 C C . PHE A 1 123 ? -6.394 -4.789 -32.562 1.00 45.25 123 PHE A C 1
ATOM 942 O O . PHE A 1 123 ? -6.427 -4.759 -33.790 1.00 45.25 123 PHE A O 1
ATOM 949 N N . LYS A 1 124 ? -7.275 -5.505 -31.853 1.00 41.56 124 LYS A N 1
ATOM 950 C CA . LYS A 1 124 ? -8.469 -6.139 -32.441 1.00 41.56 124 LYS A CA 1
ATOM 951 C C . LYS A 1 124 ? -9.708 -5.347 -32.040 1.00 41.56 124 LYS A C 1
ATOM 953 O O . LYS A 1 124 ? -9.827 -4.972 -30.879 1.00 41.56 124 LYS A O 1
ATOM 958 N N . ASN A 1 125 ? -10.640 -5.174 -32.978 1.00 43.56 125 ASN A N 1
ATOM 959 C CA . ASN A 1 125 ? -11.954 -4.558 -32.753 1.00 43.56 125 ASN A CA 1
ATOM 960 C C . ASN A 1 125 ? -11.892 -3.115 -32.225 1.00 43.56 125 ASN A C 1
ATOM 962 O O . ASN A 1 125 ? -12.564 -2.797 -31.247 1.00 43.56 125 ASN A O 1
ATOM 966 N N . LEU A 1 126 ? -11.093 -2.245 -32.851 1.00 51.00 126 LEU A N 1
ATOM 967 C CA . LEU A 1 126 ? -11.113 -0.818 -32.527 1.00 51.00 126 LEU A CA 1
ATOM 968 C C . LEU A 1 126 ? -12.462 -0.219 -32.984 1.00 51.00 126 LEU A C 1
ATOM 970 O O . LEU A 1 126 ? -12.734 -0.239 -34.187 1.00 51.00 126 LEU A O 1
ATOM 974 N N . PRO A 1 127 ? -13.328 0.266 -32.075 1.00 45.25 127 PRO A N 1
ATOM 975 C CA . PRO A 1 127 ? -14.581 0.895 -32.469 1.00 45.25 127 PRO A CA 1
ATOM 976 C C . PRO A 1 127 ? -14.280 2.258 -33.100 1.00 45.25 127 PRO A C 1
ATOM 978 O O . PRO A 1 127 ? -13.606 3.090 -32.496 1.00 45.25 127 PRO A O 1
ATOM 981 N N . VAL A 1 128 ? -14.771 2.478 -34.318 1.00 56.97 128 VAL A N 1
ATOM 982 C CA . VAL A 1 128 ? -14.687 3.771 -35.008 1.0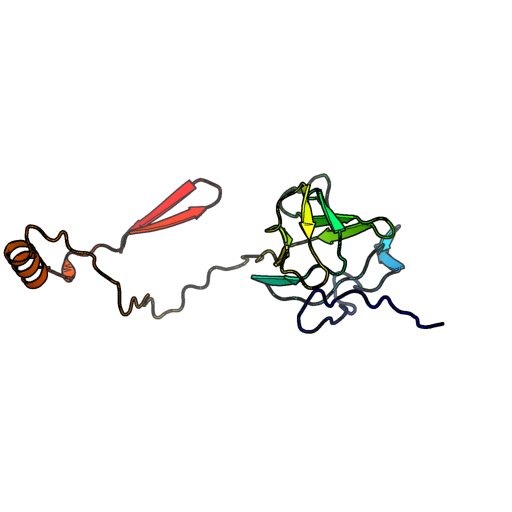0 56.97 128 VAL A CA 1
ATOM 983 C C . VAL A 1 128 ? -16.070 4.410 -34.956 1.00 56.97 128 VAL A C 1
ATOM 985 O O . VAL A 1 128 ? -17.022 3.866 -35.515 1.00 56.97 128 VAL A O 1
ATOM 988 N N . GLU A 1 129 ? -16.195 5.544 -34.270 1.00 55.09 129 GLU A N 1
ATOM 989 C CA . GLU A 1 129 ? -17.410 6.360 -34.307 1.00 55.09 129 GLU A CA 1
ATOM 990 C C . GLU A 1 129 ? -17.349 7.293 -35.518 1.00 55.09 129 GLU A C 1
ATOM 992 O O . GLU A 1 129 ? -16.448 8.124 -35.628 1.00 55.09 129 GLU A O 1
ATOM 997 N N . LEU A 1 130 ? -18.303 7.144 -36.441 1.00 57.69 130 LEU A N 1
ATOM 998 C CA . LEU A 1 130 ? -18.427 8.018 -37.604 1.00 57.69 130 LEU A CA 1
ATOM 999 C C . LEU A 1 130 ? -19.500 9.086 -37.345 1.00 57.69 130 LEU A C 1
ATOM 1001 O O . LEU A 1 130 ? -20.589 8.744 -36.870 1.00 57.69 130 LEU A O 1
ATOM 1005 N N . PRO A 1 131 ? -19.249 10.365 -37.678 1.00 57.09 131 PRO A N 1
ATOM 1006 C CA . PRO A 1 131 ? -20.275 11.396 -37.614 1.00 57.09 131 PRO A CA 1
ATOM 1007 C C . PRO A 1 131 ? -21.415 11.069 -38.592 1.00 57.09 131 PRO A C 1
ATOM 1009 O O . PRO A 1 131 ? -21.199 10.743 -39.758 1.00 57.09 131 PRO A O 1
ATOM 1012 N N . SER A 1 132 ? -22.659 11.168 -38.121 1.00 59.56 132 SER A N 1
ATOM 1013 C CA . SER A 1 132 ? -23.859 10.688 -38.828 1.00 59.56 132 SER A CA 1
ATOM 1014 C C . SER A 1 132 ? -24.214 11.451 -40.115 1.00 59.56 132 SER A C 1
ATOM 1016 O O . SER A 1 132 ? -25.069 10.994 -40.871 1.00 59.56 132 SER A O 1
ATOM 1018 N N . GLY A 1 133 ? -23.574 12.596 -40.375 1.00 63.28 133 GLY A N 1
ATOM 1019 C CA . GLY A 1 133 ? -23.887 13.491 -41.494 1.00 63.28 133 GLY A CA 1
ATOM 1020 C C . GLY A 1 133 ? -23.176 13.192 -42.817 1.00 63.28 133 GLY A C 1
ATOM 1021 O O . GLY A 1 133 ? -23.600 13.718 -43.840 1.00 63.28 133 GLY A O 1
ATOM 1022 N N . GLU A 1 134 ? -22.136 12.350 -42.835 1.00 57.50 134 GLU A N 1
ATOM 1023 C CA . GLU A 1 134 ? -21.285 12.153 -44.026 1.00 57.50 134 GLU A CA 1
ATOM 1024 C C . GLU A 1 134 ? -20.974 10.678 -44.314 1.00 57.50 134 GLU A C 1
ATOM 1026 O O . GLU A 1 134 ? -19.901 10.325 -44.793 1.00 57.50 134 GLU A O 1
ATOM 1031 N N . ILE A 1 135 ? -21.938 9.789 -44.063 1.00 58.78 135 ILE A N 1
ATOM 1032 C CA . ILE A 1 135 ? -21.746 8.333 -44.167 1.00 58.78 135 ILE A CA 1
ATOM 1033 C C . ILE A 1 135 ? -21.165 7.920 -45.534 1.00 58.78 135 ILE A C 1
ATOM 1035 O O . ILE A 1 135 ? -20.258 7.097 -45.584 1.00 58.78 135 ILE A O 1
ATOM 1039 N N . LEU A 1 136 ? -21.619 8.510 -46.647 1.00 56.69 136 LEU A N 1
ATOM 1040 C CA . LEU A 1 136 ? -21.119 8.153 -47.983 1.00 56.69 136 LEU A CA 1
ATOM 1041 C C . LEU A 1 136 ? -19.673 8.634 -48.236 1.00 56.69 136 LEU A C 1
ATOM 1043 O O . LEU A 1 136 ? -18.905 7.933 -48.892 1.00 56.69 136 LEU A O 1
ATOM 1047 N N . GLY A 1 137 ? -19.306 9.808 -47.706 1.00 60.59 137 GLY A N 1
ATOM 1048 C CA . GLY A 1 137 ? -17.959 10.380 -47.812 1.00 60.59 137 GLY A CA 1
ATOM 1049 C C . GLY A 1 137 ? -16.957 9.642 -46.927 1.00 60.59 137 GLY A C 1
ATOM 1050 O O . GLY A 1 137 ? -15.911 9.208 -47.406 1.00 60.59 137 GLY A O 1
ATOM 1051 N N . SER A 1 138 ? -17.333 9.375 -45.675 1.00 57.25 138 SER A N 1
ATOM 1052 C CA . SER A 1 138 ? -16.514 8.611 -44.729 1.00 57.25 138 SER A CA 1
ATOM 1053 C C . SER A 1 138 ? -16.331 7.145 -45.144 1.00 57.25 138 SER A C 1
ATOM 1055 O O . SER A 1 138 ? -15.280 6.567 -44.884 1.00 57.25 138 SER A O 1
ATOM 1057 N N . ILE A 1 139 ? -17.311 6.530 -45.827 1.00 59.44 139 ILE A N 1
ATOM 1058 C CA . ILE A 1 139 ? -17.147 5.186 -46.415 1.00 59.44 139 ILE A CA 1
ATOM 1059 C C . ILE A 1 139 ? -16.100 5.207 -47.535 1.00 59.44 139 ILE A C 1
ATOM 1061 O O . ILE A 1 139 ? -15.250 4.319 -47.575 1.00 59.44 139 ILE A O 1
ATOM 1065 N N . MET A 1 140 ? -16.116 6.213 -48.418 1.00 59.06 140 MET A N 1
ATOM 1066 C CA . MET A 1 140 ? -15.094 6.344 -49.464 1.00 59.06 140 MET A CA 1
ATOM 1067 C C . MET A 1 140 ? -13.698 6.569 -48.869 1.00 59.06 140 MET A C 1
ATOM 1069 O O . MET A 1 140 ? -12.757 5.887 -49.281 1.00 59.06 140 MET A O 1
ATOM 1073 N N . GLU A 1 141 ? -13.568 7.422 -47.849 1.00 61.59 141 GLU A N 1
ATOM 1074 C CA . GLU A 1 141 ? -12.303 7.623 -47.130 1.00 61.59 141 GLU A CA 1
ATOM 1075 C C . GLU A 1 141 ? -11.790 6.334 -46.480 1.00 61.59 141 GLU A C 1
ATOM 1077 O O . GLU A 1 141 ? -10.628 5.986 -46.684 1.00 61.59 141 GLU A O 1
ATOM 1082 N N . LEU A 1 142 ? -12.652 5.567 -45.800 1.00 60.88 142 LEU A N 1
ATOM 1083 C CA . LEU A 1 142 ? -12.301 4.263 -45.220 1.00 60.88 142 LEU A CA 1
ATOM 1084 C C . LEU A 1 142 ? -11.854 3.247 -46.279 1.00 60.88 142 LEU A C 1
ATOM 1086 O O . LEU A 1 142 ? -10.911 2.497 -46.043 1.00 60.88 142 LEU A O 1
ATOM 1090 N N . THR A 1 143 ? -12.494 3.221 -47.452 1.00 61.94 143 THR A N 1
ATOM 1091 C CA . THR A 1 143 ? -12.082 2.325 -48.550 1.00 61.94 143 THR A CA 1
ATOM 1092 C C . THR A 1 143 ? -10.783 2.758 -49.231 1.00 61.94 143 THR A C 1
ATOM 1094 O O . THR A 1 143 ? -10.092 1.922 -49.807 1.00 61.94 143 THR A O 1
ATOM 1097 N N . SER A 1 144 ? -10.437 4.046 -49.150 1.00 63.06 144 SER A N 1
ATOM 1098 C CA . SER A 1 144 ? -9.184 4.616 -49.664 1.00 63.06 144 SER A CA 1
ATOM 1099 C C . SER A 1 144 ? -8.071 4.699 -48.615 1.00 63.06 144 SER A C 1
ATOM 1101 O O . SER A 1 144 ? -6.966 5.155 -48.916 1.00 63.06 144 SER A O 1
ATOM 1103 N N . PHE A 1 145 ? -8.365 4.283 -47.381 1.00 63.03 145 PHE A N 1
ATOM 1104 C CA . PHE A 1 145 ? -7.450 4.369 -46.262 1.00 63.03 145 PHE A CA 1
ATOM 1105 C C . PHE A 1 145 ? -6.256 3.442 -46.485 1.00 63.03 145 PHE A C 1
ATOM 1107 O O . PHE A 1 145 ? -6.343 2.217 -46.382 1.00 63.03 145 PHE A O 1
ATOM 1114 N N . ASP A 1 146 ? -5.118 4.049 -46.801 1.00 64.12 146 ASP A N 1
ATOM 1115 C CA . ASP A 1 146 ? -3.867 3.335 -46.975 1.00 64.12 146 ASP A CA 1
ATOM 1116 C C . ASP A 1 146 ? -3.260 3.035 -45.604 1.00 64.12 146 ASP A C 1
ATOM 1118 O O . ASP A 1 146 ? -2.599 3.876 -44.991 1.00 64.12 146 ASP A O 1
ATOM 1122 N N . ILE A 1 147 ? -3.477 1.809 -45.130 1.00 59.62 147 ILE A N 1
ATOM 1123 C CA . ILE A 1 147 ? -2.923 1.312 -43.866 1.00 59.62 147 ILE A CA 1
ATOM 1124 C C . ILE A 1 147 ? -1.394 1.437 -43.798 1.00 59.62 147 ILE A C 1
ATOM 1126 O O . ILE A 1 147 ? -0.846 1.481 -42.702 1.00 59.62 147 ILE A O 1
ATOM 1130 N N . ASN A 1 148 ? -0.701 1.526 -44.940 1.00 57.12 148 ASN A N 1
ATOM 1131 C CA . ASN A 1 148 ? 0.754 1.672 -44.983 1.00 57.12 148 ASN A CA 1
ATOM 1132 C C . ASN A 1 148 ? 1.217 3.105 -44.672 1.00 57.12 148 ASN A C 1
ATOM 1134 O O . ASN A 1 148 ? 2.411 3.333 -44.506 1.00 57.12 148 ASN A O 1
ATOM 1138 N N . LYS A 1 149 ? 0.292 4.071 -44.587 1.00 59.34 149 LYS A N 1
ATOM 1139 C CA . LYS A 1 149 ? 0.566 5.451 -44.151 1.00 59.34 149 LYS A CA 1
ATOM 1140 C C . LYS A 1 149 ? 0.352 5.666 -42.652 1.00 59.34 149 LYS A C 1
ATOM 1142 O O . LYS A 1 149 ? 0.614 6.762 -42.163 1.00 59.34 149 LYS A O 1
ATOM 1147 N N . LEU A 1 150 ? -0.127 4.657 -41.921 1.00 54.91 150 LEU A N 1
ATOM 1148 C CA . LEU A 1 150 ? -0.184 4.707 -40.463 1.00 54.91 150 LEU A CA 1
ATOM 1149 C C . LEU A 1 150 ? 1.237 4.662 -39.894 1.00 54.91 150 LEU A C 1
ATOM 1151 O O . LEU A 1 150 ? 1.897 3.629 -39.951 1.00 54.91 150 LEU A O 1
ATOM 1155 N N . SER A 1 151 ? 1.689 5.766 -39.305 1.00 56.03 151 SER A N 1
ATOM 1156 C CA . SER A 1 151 ? 2.889 5.791 -38.471 1.00 56.03 151 SER A CA 1
ATOM 1157 C C . SER A 1 151 ? 2.519 5.446 -37.031 1.00 56.03 151 SER A C 1
ATOM 1159 O O . SER A 1 151 ? 1.605 6.048 -36.462 1.00 56.03 151 SER A O 1
ATOM 1161 N N . ILE A 1 152 ? 3.235 4.503 -36.423 1.00 53.31 152 ILE A N 1
ATOM 1162 C CA . ILE A 1 152 ? 3.122 4.250 -34.986 1.00 53.31 152 ILE A CA 1
ATOM 1163 C C . ILE A 1 152 ? 4.093 5.205 -34.296 1.00 53.31 152 ILE A C 1
ATOM 1165 O O . ILE A 1 152 ? 5.302 4.986 -34.308 1.00 53.31 152 ILE A O 1
ATOM 1169 N N . GLU A 1 153 ? 3.562 6.267 -33.696 1.00 48.88 153 GLU A N 1
ATOM 1170 C CA . GLU A 1 153 ? 4.315 7.071 -32.737 1.00 48.88 153 GLU A CA 1
ATOM 1171 C C . GLU A 1 153 ? 4.014 6.529 -31.341 1.00 48.88 153 GLU A C 1
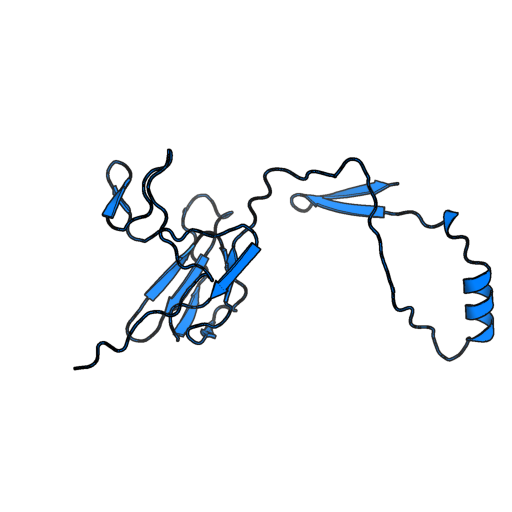ATOM 1173 O O . GLU A 1 153 ? 2.897 6.639 -30.832 1.00 48.88 153 GLU A O 1
ATOM 1178 N N . ALA A 1 154 ? 5.004 5.877 -30.736 1.00 53.00 154 ALA A N 1
ATOM 1179 C CA . ALA A 1 154 ? 4.938 5.509 -29.332 1.00 53.00 154 ALA A CA 1
ATOM 1180 C C . ALA A 1 154 ? 5.660 6.581 -28.518 1.00 53.00 154 ALA A C 1
ATOM 1182 O O . ALA A 1 154 ? 6.814 6.908 -28.796 1.00 53.00 154 ALA A O 1
ATOM 1183 N N . PHE A 1 155 ? 4.986 7.106 -27.501 1.00 46.66 155 PHE A N 1
ATOM 1184 C CA . PHE A 1 155 ? 5.579 8.027 -26.542 1.00 46.66 155 PHE A CA 1
ATOM 1185 C C . PHE A 1 155 ? 5.870 7.272 -25.254 1.00 46.66 155 PHE A C 1
ATOM 1187 O O . PHE A 1 155 ? 4.992 6.608 -24.698 1.00 46.66 155 PHE A O 1
ATOM 1194 N N . ILE A 1 156 ? 7.111 7.356 -24.787 1.00 54.91 156 ILE A N 1
ATOM 1195 C CA . ILE A 1 156 ? 7.489 6.870 -23.464 1.00 54.91 156 ILE A CA 1
ATOM 1196 C C . ILE A 1 156 ? 7.785 8.090 -22.600 1.00 54.91 156 ILE A C 1
ATOM 1198 O O . ILE A 1 156 ? 8.712 8.840 -22.893 1.00 54.91 156 ILE A O 1
ATOM 1202 N N . ASP A 1 157 ? 7.010 8.276 -21.531 1.00 45.62 157 ASP A N 1
ATOM 1203 C CA . ASP A 1 157 ? 7.328 9.248 -20.485 1.00 45.62 157 ASP A CA 1
ATOM 1204 C C . ASP A 1 157 ? 8.286 8.600 -19.480 1.00 45.62 157 ASP A C 1
ATOM 1206 O O . ASP A 1 157 ? 7.944 7.628 -18.796 1.00 45.62 157 ASP A O 1
ATOM 1210 N N . VAL A 1 158 ? 9.502 9.136 -19.407 1.00 55.69 158 VAL A N 1
ATOM 1211 C CA . VAL A 1 158 ? 10.487 8.773 -18.391 1.00 55.69 158 VAL A CA 1
ATOM 1212 C C . VAL A 1 158 ? 10.834 10.020 -17.592 1.00 55.69 158 VAL A C 1
ATOM 1214 O O . VAL A 1 158 ? 11.472 10.942 -18.093 1.00 55.69 158 VAL A O 1
ATOM 1217 N N . ALA A 1 159 ? 10.432 10.028 -16.318 1.00 51.66 159 ALA A N 1
ATOM 1218 C CA . ALA A 1 159 ? 10.703 11.114 -15.374 1.00 51.66 159 ALA A CA 1
ATOM 1219 C C . ALA A 1 159 ? 10.248 12.507 -15.866 1.00 51.66 159 ALA A C 1
ATOM 1221 O O . ALA A 1 159 ? 10.916 13.507 -15.602 1.00 51.66 159 ALA A O 1
ATOM 1222 N N . GLY A 1 160 ? 9.107 12.581 -16.562 1.00 48.72 160 GLY A N 1
ATOM 1223 C CA . GLY A 1 160 ? 8.546 13.827 -17.087 1.00 48.72 160 GLY A CA 1
ATOM 1224 C C . GLY A 1 160 ? 9.179 14.283 -18.401 1.00 48.72 160 GLY A C 1
ATOM 1225 O O . GLY A 1 160 ? 8.932 15.405 -18.837 1.00 48.72 160 GLY A O 1
ATOM 1226 N N . SER A 1 161 ? 10.015 13.442 -19.012 1.00 43.47 161 SER A N 1
ATOM 1227 C CA . SER A 1 161 ? 10.566 13.654 -20.348 1.00 43.47 161 SER A CA 1
ATOM 1228 C C . SER A 1 161 ? 9.935 12.662 -21.313 1.00 43.47 161 SER A C 1
ATOM 1230 O O . SER A 1 161 ? 9.958 11.453 -21.079 1.00 43.47 161 SER A O 1
ATOM 1232 N N . GLU A 1 162 ? 9.367 13.181 -22.395 1.00 47.91 162 GLU A N 1
ATOM 1233 C CA . GLU A 1 162 ? 8.693 12.385 -23.411 1.00 47.91 162 GLU A CA 1
ATOM 1234 C C . GLU A 1 162 ? 9.673 12.003 -24.525 1.00 47.91 162 GLU A C 1
ATOM 1236 O O . GLU A 1 162 ? 10.317 12.858 -25.137 1.00 47.91 162 GLU A O 1
ATOM 1241 N N . TYR A 1 163 ? 9.787 10.705 -24.789 1.00 50.28 163 TYR A N 1
ATOM 1242 C CA . TYR A 1 163 ? 10.631 10.159 -25.843 1.00 50.28 163 TYR A CA 1
ATOM 1243 C C . TYR A 1 163 ? 9.748 9.563 -26.934 1.00 50.28 163 TYR A C 1
ATOM 1245 O O . TYR A 1 163 ? 8.985 8.629 -26.685 1.00 50.28 163 TYR A O 1
ATOM 1253 N N . SER A 1 164 ? 9.866 10.109 -28.144 1.00 49.22 164 SER A N 1
ATOM 1254 C CA . SER A 1 164 ? 9.169 9.605 -29.327 1.00 49.22 164 SER A CA 1
ATOM 1255 C C . SER A 1 164 ? 9.959 8.455 -29.944 1.00 49.22 164 SER A C 1
ATOM 1257 O O . SER A 1 164 ? 11.130 8.608 -30.299 1.00 49.22 164 SER A O 1
ATOM 1259 N N . ILE A 1 165 ? 9.309 7.305 -30.089 1.00 53.06 165 ILE A N 1
ATOM 1260 C CA . ILE A 1 165 ? 9.796 6.184 -30.885 1.00 53.06 165 ILE A CA 1
ATOM 1261 C C . ILE A 1 165 ? 8.993 6.190 -32.179 1.00 53.06 165 ILE A C 1
ATOM 1263 O O . ILE A 1 165 ? 7.783 5.953 -32.166 1.00 53.06 165 ILE A O 1
ATOM 1267 N N . LYS A 1 166 ? 9.680 6.477 -33.286 1.00 51.41 166 LYS A N 1
ATOM 1268 C CA . LYS A 1 166 ? 9.110 6.434 -34.635 1.00 51.41 166 LYS A CA 1
ATOM 1269 C C . LYS A 1 166 ? 9.423 5.080 -35.262 1.00 51.41 166 LYS A C 1
ATOM 1271 O O . LYS A 1 166 ? 10.598 4.728 -35.374 1.00 51.41 166 LYS A O 1
ATOM 1276 N N . GLY A 1 167 ? 8.374 4.333 -35.602 1.00 52.34 167 GLY A N 1
ATOM 1277 C CA . GLY A 1 167 ? 8.436 3.087 -36.371 1.00 52.34 167 GLY A CA 1
ATOM 1278 C C . GLY A 1 167 ? 8.070 3.298 -37.829 1.00 52.34 167 GLY A C 1
ATOM 1279 O O . GLY A 1 167 ? 7.203 4.164 -38.087 1.00 52.34 167 GLY A O 1
#

Foldseek 3Di:
DDPPQQFAQFFPVFAWAQQDPCWGQDFQTDPDVDGDNHGHGDDAAFGFTWGRAWFAFADWAAPDPPDPVKIWTWGDDPPDIDTDIQWAFPADHGDTDHRRDGTTTHHDPCPDDDDPPPPDDDDDDDDDDDDPPPVVPVVVCVVVDDPVPDWDWDWDDDPNDTDTDTD